Protein AF-A0A2V5KHT8-F1 (afdb_monomer)

Solvent-accessible surface area (backbone atoms only — not comparable to full-atom values): 2596 Å² total; per-residue (Å²): 107,51,64,59,47,41,76,74,65,48,88,86,64,77,73,67,76,72,43,70,64,43,42,53,74,69,69,51,93,74,89,78,84,75,78,79,132

Structure (mmCIF, N/CA/C/O backbone):
data_AF-A0A2V5KHT8-F1
#
_entry.id   AF-A0A2V5KHT8-F1
#
loop_
_atom_s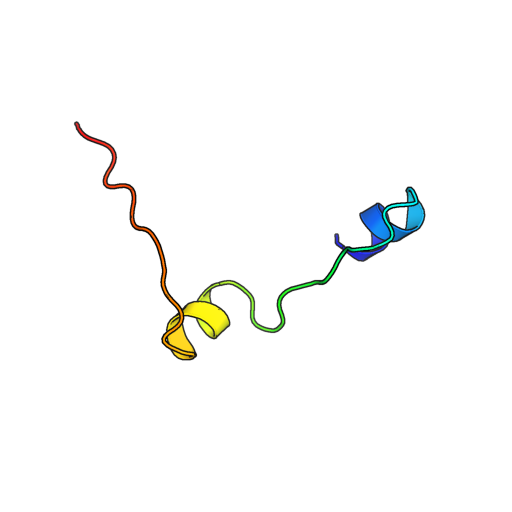ite.group_PDB
_atom_site.id
_atom_site.type_symbol
_atom_site.label_atom_id
_atom_site.label_alt_id
_atom_site.label_comp_id
_atom_site.label_asym_id
_atom_site.label_entity_id
_atom_site.label_seq_id
_atom_site.pdbx_PDB_ins_code
_atom_site.Cartn_x
_atom_site.Cartn_y
_atom_site.Cartn_z
_atom_site.occupancy
_atom_site.B_iso_or_equiv
_atom_site.auth_seq_id
_atom_site.auth_comp_id
_atom_site.auth_asym_id
_atom_site.auth_atom_id
_atom_site.pdbx_PDB_model_num
ATOM 1 N N . MET A 1 1 ? 1.829 5.862 10.043 1.00 71.50 1 MET A N 1
ATOM 2 C CA . MET A 1 1 ? 2.100 4.435 9.750 1.00 71.50 1 MET A CA 1
ATOM 3 C C . MET A 1 1 ? 0.793 3.709 9.478 1.00 71.50 1 MET A C 1
ATOM 5 O O . MET A 1 1 ? -0.213 4.092 10.062 1.00 71.50 1 MET A O 1
ATOM 9 N N . ALA A 1 2 ? 0.795 2.669 8.636 1.00 75.81 2 ALA A N 1
ATOM 10 C CA . ALA A 1 2 ? -0.406 1.892 8.292 1.00 75.81 2 ALA A CA 1
ATOM 11 C C . ALA A 1 2 ? -1.185 1.378 9.522 1.00 75.81 2 ALA A C 1
ATOM 13 O O . ALA A 1 2 ? -2.393 1.193 9.463 1.00 75.81 2 ALA A O 1
ATOM 14 N N . GLN A 1 3 ? -0.501 1.144 10.645 1.00 80.44 3 GLN A N 1
ATOM 15 C CA . GLN A 1 3 ? -1.118 0.780 11.925 1.00 80.44 3 GLN A CA 1
ATOM 16 C C . GLN A 1 3 ? -1.978 1.908 12.513 1.00 80.44 3 GLN A C 1
ATOM 18 O O . GLN A 1 3 ? -3.130 1.675 12.845 1.00 80.44 3 GLN A O 1
ATOM 23 N N . LYS A 1 4 ? -1.475 3.147 12.513 1.00 87.25 4 LYS A N 1
ATOM 24 C CA . LYS A 1 4 ? -2.202 4.320 13.016 1.00 87.25 4 LYS A CA 1
ATOM 25 C C . LYS A 1 4 ? -3.483 4.596 12.223 1.00 87.25 4 LYS A C 1
ATOM 27 O O . LYS A 1 4 ? -4.504 4.961 12.782 1.00 87.25 4 LYS A O 1
ATOM 32 N N . LEU A 1 5 ? -3.460 4.364 10.910 1.00 86.62 5 LEU A N 1
ATOM 33 C CA . LEU A 1 5 ? -4.668 4.464 10.083 1.00 86.62 5 LEU A CA 1
ATOM 34 C C . LEU A 1 5 ? -5.684 3.362 10.429 1.00 86.62 5 LEU A C 1
ATOM 36 O O . LEU A 1 5 ? -6.878 3.628 10.492 1.00 86.62 5 LEU A O 1
ATOM 40 N N . ARG A 1 6 ? -5.225 2.143 10.726 1.00 87.00 6 ARG A N 1
ATOM 41 C CA . ARG A 1 6 ? -6.109 1.065 11.197 1.00 87.00 6 ARG A CA 1
ATOM 42 C C . ARG A 1 6 ? -6.731 1.390 12.555 1.00 87.00 6 ARG A C 1
ATOM 44 O O . ARG A 1 6 ? -7.925 1.181 12.730 1.00 87.00 6 ARG A O 1
ATOM 51 N N . GLU A 1 7 ? -5.958 1.972 13.470 1.00 88.50 7 GLU A N 1
ATOM 52 C CA . GLU A 1 7 ? -6.441 2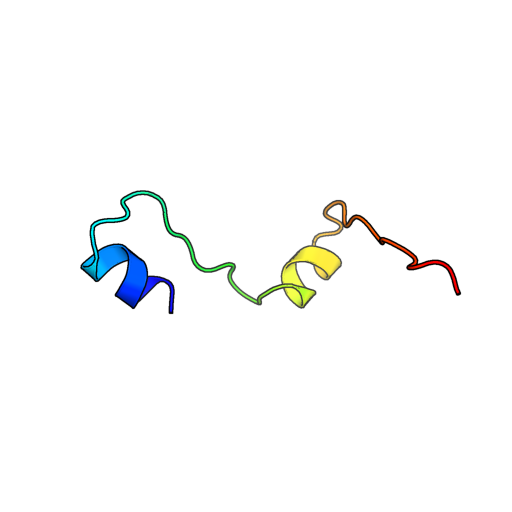.459 14.773 1.00 88.50 7 GLU A CA 1
ATOM 53 C C . GLU A 1 7 ? -7.510 3.554 14.625 1.00 88.50 7 GLU A C 1
ATOM 55 O O . GLU A 1 7 ? -8.468 3.587 15.389 1.00 88.50 7 GLU A O 1
ATOM 60 N N . HIS A 1 8 ? -7.406 4.398 13.594 1.00 88.81 8 HIS A N 1
ATOM 61 C CA . HIS A 1 8 ? -8.424 5.396 13.245 1.00 88.81 8 HIS A CA 1
ATOM 62 C C . HIS A 1 8 ? -9.646 4.824 12.495 1.00 88.81 8 HIS A C 1
ATOM 64 O O . HIS A 1 8 ? -10.502 5.590 12.058 1.00 88.81 8 HIS A O 1
ATOM 70 N N . GLY A 1 9 ? -9.759 3.498 12.342 1.00 91.69 9 GLY A N 1
ATOM 71 C CA . GLY A 1 9 ? -10.944 2.833 11.787 1.00 91.69 9 GLY A CA 1
ATOM 72 C C . GLY A 1 9 ? -10.905 2.551 10.282 1.00 91.69 9 GLY A C 1
ATOM 73 O O . GLY A 1 9 ? -11.884 2.042 9.731 1.00 91.69 9 GLY A O 1
ATOM 74 N N . TYR A 1 10 ? -9.789 2.818 9.598 1.00 90.44 10 TYR A N 1
ATOM 75 C CA . TYR A 1 10 ? -9.637 2.471 8.183 1.00 90.44 10 TYR A CA 1
ATOM 76 C C . TYR A 1 10 ? -9.405 0.961 8.025 1.00 90.44 10 TYR A C 1
ATOM 78 O O . TYR A 1 10 ? -8.396 0.420 8.479 1.00 90.44 10 TYR A O 1
ATOM 86 N N . LYS A 1 11 ? -10.336 0.268 7.359 1.00 84.00 11 LYS A N 1
ATOM 87 C CA . LYS A 1 11 ? -10.363 -1.208 7.299 1.00 84.00 11 LYS A CA 1
ATOM 88 C C . LYS A 1 11 ? -9.489 -1.835 6.206 1.00 84.00 11 LYS A C 1
ATOM 90 O O . LYS A 1 11 ? -9.193 -3.019 6.282 1.00 84.00 11 LYS A O 1
ATOM 95 N N . ASN A 1 12 ? -9.018 -1.044 5.244 1.00 89.75 12 ASN A N 1
ATOM 96 C CA . ASN A 1 12 ? -8.323 -1.522 4.043 1.00 89.75 12 ASN A CA 1
ATOM 97 C C . ASN A 1 12 ? -6.957 -0.843 3.882 1.00 89.75 12 ASN A C 1
ATOM 99 O O . ASN A 1 12 ? -6.693 -0.167 2.891 1.00 89.75 12 ASN A O 1
ATOM 103 N N . VAL A 1 13 ? -6.108 -0.952 4.906 1.00 91.12 13 VAL A N 1
ATOM 104 C CA . VAL A 1 13 ? -4.782 -0.323 4.909 1.00 91.12 13 VAL A CA 1
ATOM 105 C C . VAL A 1 13 ? -3.707 -1.392 4.994 1.00 91.12 13 VAL A C 1
ATOM 107 O O . VAL A 1 13 ? -3.576 -2.078 6.010 1.00 91.12 13 VAL A O 1
ATOM 110 N N . TRP A 1 14 ? -2.885 -1.464 3.952 1.00 89.31 14 TRP A N 1
ATOM 111 C CA . TRP A 1 14 ? -1.745 -2.368 3.870 1.00 89.31 14 TRP A CA 1
ATOM 112 C C . TRP A 1 14 ? -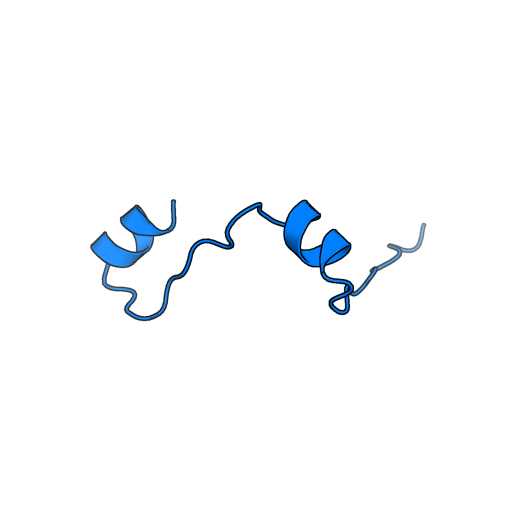0.451 -1.577 3.732 1.00 89.31 14 TRP A C 1
ATOM 1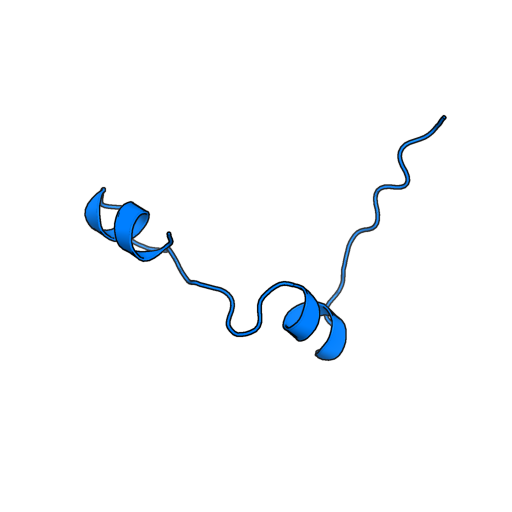14 O O . TRP A 1 14 ? -0.393 -0.556 3.050 1.00 89.31 14 TRP A O 1
ATOM 124 N N . ALA A 1 15 ? 0.593 -2.046 4.410 1.00 89.81 15 ALA A N 1
ATOM 125 C CA . ALA A 1 15 ? 1.937 -1.535 4.196 1.00 89.81 15 ALA A CA 1
ATOM 126 C C . ALA A 1 15 ? 2.563 -2.319 3.039 1.00 89.81 15 ALA A C 1
ATOM 128 O O . ALA A 1 15 ? 2.567 -3.549 3.066 1.00 89.81 15 ALA A O 1
ATOM 129 N N . LEU A 1 16 ? 3.100 -1.614 2.044 1.00 91.12 16 LEU A N 1
ATOM 130 C CA . LEU A 1 16 ? 3.826 -2.252 0.954 1.00 91.12 16 LEU A CA 1
ATOM 131 C C . LEU A 1 16 ? 5.171 -2.771 1.475 1.00 91.12 16 LEU A C 1
ATOM 133 O O . LEU A 1 16 ? 6.056 -1.990 1.836 1.00 91.12 16 LEU A O 1
ATOM 137 N N . GLN A 1 17 ? 5.316 -4.093 1.533 1.00 89.25 17 GLN A N 1
ATOM 138 C CA . GLN A 1 17 ? 6.541 -4.730 2.003 1.00 89.25 17 GLN A CA 1
ATOM 139 C C . GLN A 1 17 ? 7.706 -4.393 1.061 1.00 89.25 17 GLN A C 1
ATOM 141 O O . GLN A 1 17 ? 7.592 -4.528 -0.152 1.00 89.25 17 GLN A O 1
ATOM 146 N N . GLY A 1 18 ? 8.819 -3.907 1.618 1.00 90.06 18 GLY A N 1
ATOM 147 C CA . GLY A 1 18 ? 9.980 -3.465 0.831 1.00 90.06 18 GLY A CA 1
ATOM 148 C C . GLY A 1 18 ? 9.797 -2.121 0.106 1.00 90.06 18 GLY A C 1
ATOM 149 O O . GLY A 1 18 ? 10.711 -1.665 -0.585 1.00 90.06 18 GLY A O 1
ATOM 150 N N . GLY A 1 19 ? 8.651 -1.459 0.298 1.00 91.69 19 GLY A N 1
ATOM 151 C CA . GLY A 1 19 ? 8.372 -0.122 -0.217 1.00 91.69 19 GLY A CA 1
ATOM 152 C C . GLY A 1 19 ? 8.429 -0.020 -1.743 1.00 91.69 19 GLY A C 1
ATOM 153 O O . GLY A 1 19 ? 8.290 -0.999 -2.474 1.00 91.69 19 GLY A O 1
ATOM 154 N N . PHE A 1 20 ? 8.647 1.199 -2.232 1.00 91.69 20 PHE A N 1
ATOM 155 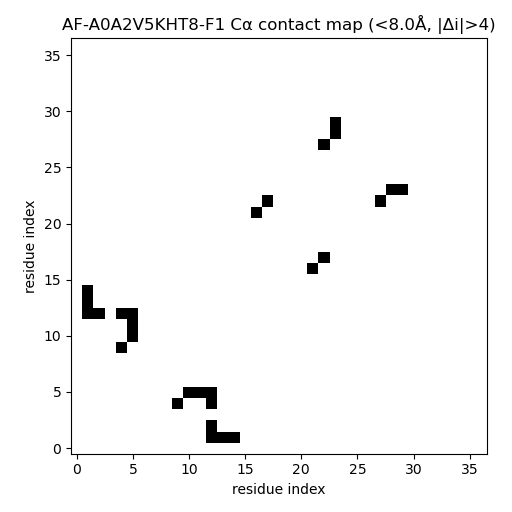C CA . PHE A 1 20 ? 8.632 1.496 -3.665 1.00 91.69 20 PHE A CA 1
ATOM 156 C C . PHE A 1 20 ? 9.738 0.776 -4.451 1.00 91.69 20 PHE A C 1
ATOM 158 O O . PHE A 1 20 ? 9.533 0.368 -5.588 1.00 91.69 20 PHE A O 1
ATOM 165 N N . ARG A 1 21 ? 10.900 0.541 -3.832 1.00 92.50 21 ARG A N 1
ATOM 166 C CA . ARG A 1 21 ? 12.003 -0.170 -4.488 1.00 92.50 21 ARG A CA 1
ATOM 167 C C . ARG A 1 21 ? 11.655 -1.635 -4.767 1.00 92.50 21 ARG A C 1
ATOM 169 O O . ARG A 1 21 ? 11.978 -2.138 -5.835 1.00 92.50 21 ARG A O 1
ATOM 176 N N . ALA A 1 22 ? 10.967 -2.310 -3.843 1.00 94.75 22 ALA A N 1
ATOM 177 C CA . ALA A 1 22 ? 10.480 -3.669 -4.081 1.00 94.75 22 ALA A CA 1
ATOM 178 C C . ALA A 1 22 ? 9.419 -3.714 -5.195 1.00 94.75 22 ALA A C 1
ATOM 180 O O . ALA A 1 22 ? 9.435 -4.638 -6.001 1.00 94.75 22 ALA A O 1
ATOM 181 N N . TRP A 1 23 ? 8.561 -2.690 -5.292 1.00 93.69 23 TRP A N 1
ATOM 182 C CA . TRP A 1 23 ? 7.595 -2.542 -6.390 1.00 93.69 23 TRP A CA 1
ATOM 183 C C . TRP A 1 23 ? 8.275 -2.432 -7.757 1.00 93.69 23 TRP A C 1
ATOM 185 O O . TRP A 1 23 ? 7.923 -3.155 -8.685 1.00 93.69 23 TRP A O 1
ATOM 195 N N . GLN A 1 24 ? 9.291 -1.572 -7.861 1.00 93.19 24 GLN A N 1
ATOM 196 C CA . GLN A 1 24 ? 10.094 -1.429 -9.077 1.00 93.19 24 GLN A CA 1
ATOM 197 C C . GLN A 1 24 ? 10.822 -2.730 -9.434 1.00 93.19 24 GLN A C 1
ATOM 199 O O . GLN A 1 24 ? 10.786 -3.158 -10.583 1.00 93.19 24 GLN A O 1
ATOM 204 N N . ASN A 1 25 ? 11.438 -3.392 -8.448 1.00 94.94 25 ASN A N 1
ATOM 205 C CA . ASN A 1 25 ? 12.143 -4.660 -8.657 1.00 94.94 25 ASN A CA 1
ATOM 206 C C . ASN A 1 25 ? 11.209 -5.795 -9.104 1.00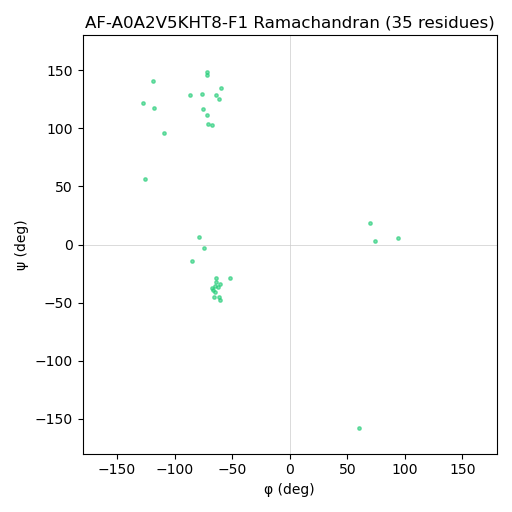 94.94 25 ASN A C 1
ATOM 208 O O . ASN A 1 25 ? 11.648 -6.701 -9.804 1.00 94.94 25 ASN A O 1
ATOM 212 N N . ALA A 1 26 ? 9.932 -5.751 -8.714 1.00 94.50 26 ALA A N 1
ATOM 213 C CA . ALA A 1 26 ? 8.913 -6.689 -9.175 1.00 94.50 26 ALA A CA 1
ATOM 214 C C . ALA A 1 26 ? 8.464 -6.431 -10.629 1.00 94.50 26 ALA A C 1
ATOM 216 O O . ALA A 1 26 ? 7.636 -7.178 -11.146 1.00 94.50 26 ALA A O 1
ATOM 217 N N . GLY A 1 27 ? 8.980 -5.385 -11.289 1.00 93.75 27 GLY A N 1
ATOM 218 C CA . GLY A 1 27 ? 8.631 -5.033 -12.668 1.00 93.75 27 GLY A CA 1
ATOM 219 C C . GLY A 1 27 ? 7.205 -4.502 -12.823 1.00 93.75 27 GLY A C 1
ATOM 220 O O . GLY A 1 27 ? 6.654 -4.523 -13.921 1.00 93.75 27 GLY A O 1
ATOM 221 N N . LEU A 1 28 ? 6.587 -4.055 -11.726 1.00 93.50 28 LEU A N 1
ATOM 222 C CA . LEU A 1 28 ? 5.234 -3.514 -11.747 1.00 93.50 28 LEU A CA 1
ATOM 223 C C . LEU A 1 28 ? 5.217 -2.137 -12.425 1.00 93.50 28 LEU A C 1
ATOM 225 O O . LEU A 1 28 ? 6.196 -1.390 -12.326 1.00 93.50 28 LEU A O 1
ATOM 229 N N . PRO A 1 29 ? 4.111 -1.770 -13.098 1.00 92.44 29 PRO A N 1
ATOM 230 C CA . PRO A 1 29 ? 4.015 -0.492 -13.783 1.00 92.44 29 PRO A CA 1
ATOM 231 C C . PRO A 1 29 ? 4.196 0.660 -12.792 1.00 92.44 29 PRO A C 1
ATOM 233 O O . PRO A 1 29 ? 3.626 0.676 -11.696 1.00 92.44 29 PRO A O 1
ATOM 236 N N . VAL A 1 30 ? 5.006 1.629 -13.202 1.00 91.19 30 VAL A N 1
ATOM 237 C CA . VAL A 1 30 ? 5.247 2.878 -12.487 1.00 91.19 30 VAL A CA 1
ATOM 238 C C . VAL A 1 30 ? 4.994 4.003 -13.469 1.00 91.19 30 VAL A C 1
ATOM 240 O O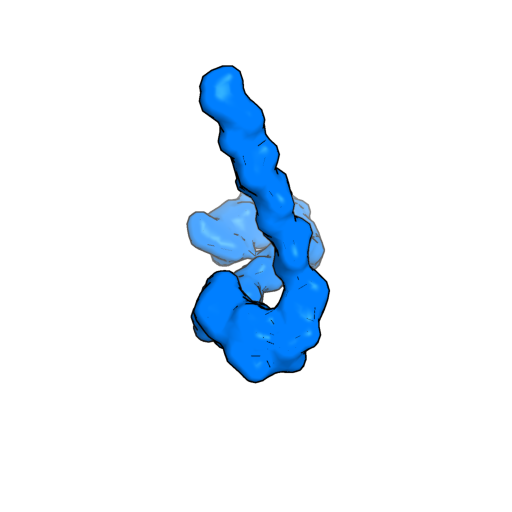 . VAL A 1 30 ? 5.632 4.073 -14.519 1.00 91.19 30 VAL A O 1
ATOM 243 N N . ASP A 1 31 ? 4.069 4.887 -13.121 1.00 90.12 31 ASP A N 1
ATOM 244 C CA . ASP A 1 31 ? 3.872 6.117 -13.872 1.00 90.12 31 ASP A CA 1
ATOM 245 C C . ASP A 1 31 ? 4.987 7.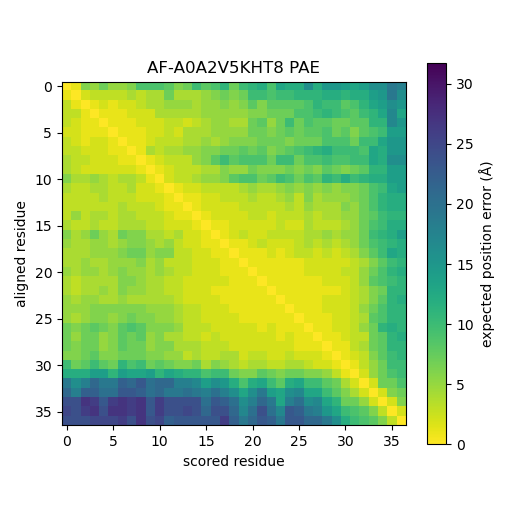104 -13.513 1.00 90.12 31 ASP A C 1
ATOM 247 O O . ASP A 1 31 ? 5.284 7.332 -12.338 1.00 90.12 31 ASP A O 1
ATOM 251 N N . SER A 1 32 ? 5.637 7.659 -14.530 1.00 82.31 32 SER A N 1
ATOM 252 C CA . SER A 1 32 ? 6.612 8.728 -14.354 1.00 82.31 32 SER A CA 1
ATOM 253 C C . SER A 1 32 ? 6.007 10.010 -14.895 1.00 82.31 32 SER A C 1
ATOM 255 O O . SER A 1 32 ? 6.120 10.302 -16.087 1.00 82.31 32 SER A O 1
ATOM 257 N N . LYS A 1 33 ? 5.410 10.818 -14.014 1.00 73.75 33 LYS A N 1
ATOM 258 C CA . LYS A 1 33 ? 5.171 12.220 -14.350 1.00 73.75 33 LYS A CA 1
ATOM 259 C C . LYS A 1 33 ? 6.519 12.918 -14.451 1.00 73.75 33 LYS A C 1
ATOM 261 O O . LYS A 1 33 ? 7.138 13.257 -13.447 1.00 73.75 33 LYS A O 1
ATOM 266 N N . ARG A 1 34 ? 6.969 13.145 -15.683 1.00 70.56 34 ARG A N 1
ATOM 267 C CA . ARG A 1 34 ? 7.953 14.184 -15.964 1.00 70.56 34 ARG A CA 1
ATOM 268 C C . ARG A 1 34 ? 7.228 15.512 -15.785 1.00 70.56 34 ARG A C 1
ATOM 270 O O . ARG A 1 34 ? 6.403 15.875 -16.618 1.00 70.56 34 ARG A O 1
ATOM 277 N N . GLU A 1 35 ? 7.470 16.188 -14.671 1.00 65.62 35 GLU A N 1
ATOM 278 C CA . GLU A 1 35 ? 7.040 17.576 -14.529 1.00 65.62 35 GLU A CA 1
ATO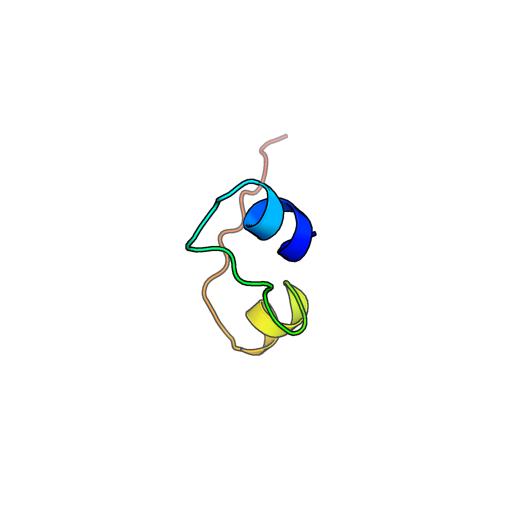M 279 C C . GLU A 1 35 ? 7.762 18.392 -15.613 1.00 65.62 35 GLU A C 1
ATOM 281 O O . GLU A 1 35 ? 8.976 18.260 -15.803 1.00 65.62 35 GLU A O 1
ATOM 286 N N . ALA A 1 36 ? 6.982 19.106 -16.426 1.00 57.78 36 ALA A N 1
ATOM 287 C CA . ALA A 1 36 ? 7.506 20.017 -17.432 1.00 57.78 36 ALA A CA 1
ATOM 288 C C . ALA A 1 36 ? 8.097 21.249 -16.732 1.00 57.78 36 ALA A C 1
ATOM 290 O O . ALA A 1 36 ? 7.605 21.643 -15.677 1.00 57.78 36 ALA A O 1
ATOM 291 N N . ALA A 1 37 ? 9.168 21.767 -17.333 1.00 46.91 37 ALA A N 1
ATOM 292 C CA . ALA A 1 37 ? 9.997 22.881 -16.875 1.00 46.91 37 ALA A CA 1
ATOM 293 C C . ALA A 1 37 ? 9.224 24.152 -16.494 1.00 46.91 37 ALA A C 1
ATOM 295 O O . ALA A 1 37 ? 8.162 24.403 -17.108 1.00 46.91 37 ALA A O 1
#

pLDDT: mean 85.6, std 10.81, range [46.91, 94.94]

Foldseek 3Di:
DLVVVVVVPDPDGDDDVVPPVVCVVVVHDDDDPPDDD

Mean predicted aligned error: 6.7 Å

Secondary structure (DSSP, 8-state):
-HHHHHHTT-SS----TTHHHHHHHTT----------

Radius of gyration: 14.25 Å; Cα contacts (8 Å, |Δi|>4): 14; chains: 1; bounding box: 23×30×32 Å

Sequence (37 aa):
MAQKLREHGYKNVWALQGGFRAWQNAGLPVDSKREAA